Protein AF-B8ISB7-F1 (afdb_monomer)

Nearest PDB structures (foldseek):
  6h2d-assembly1_R  TM=4.673E-01  e=6.092E+00  Aeromonas hydrophila subsp. hydrophila AL09-71
  5y05-assembly1_A  TM=2.572E-01  e=3.740E+00  Mycolicibacterium smegmatis MC2 155

Secondary structure (DSSP, 8-state):
--HHHHHHHHHHHHHHHHHHHHHHHHHHHHH-TTT--HHHHHHHHHHHHHHHHHHHHHHHHHHHHHHHIIIIIHHHHHHHHHHHHHTT-HHHHHHHHHHHHHHHHHHHHHHHHHHHHHHHHHHHHHHHHHHHHHHTSPP-

Foldseek 3Di:
DDPVVVVLVVLVVVLVVLLVVLVVLLVVCVPCLPPDDPVNLVVVLVVLVVVLVVCVVVLVVLVVLLCCCVPPVVVVCVVCVVVCVVVVVVVSVVVNVVSVSSNVSSVSSNVSSVSSVSSNVSSVVSVVVVVVVVVPDDDD

Sequence (140 aa):
MTEHISRLCDQLRIKLHGMDRRLEALKANGSDLSDTSQHQIESHMDSVQQRIFDRRRVVEAANNRVTAWIEDKRPGFDAKLAEWREDRSFLKLNTRADDAEAYALAVFELAIAAADEAAQAALEALLARRDATAAALPPR

Radius of gyration: 21.78 Å; Cα contacts (8 Å, |Δi|>4): 73; chains: 1; bounding box: 44×24×70 Å

Mean predicted aligned error: 6.51 Å

pLDDT: mean 86.99, std 10.43, range [54.25, 97.75]

Structure (mmCIF, N/CA/C/O backbone):
data_AF-B8ISB7-F1
#
_entry.id   AF-B8ISB7-F1
#
loop_
_atom_site.group_PDB
_atom_site.id
_atom_site.type_symbol
_atom_site.label_atom_id
_atom_site.label_alt_id
_atom_site.label_comp_id
_atom_site.label_asym_id
_atom_site.label_entity_id
_atom_site.label_seq_id
_atom_site.pdbx_PDB_ins_code
_atom_site.Cartn_x
_atom_site.Cartn_y
_atom_site.Cartn_z
_atom_site.occupancy
_atom_site.B_iso_or_equiv
_atom_site.auth_seq_id
_atom_site.auth_comp_id
_atom_site.auth_asym_id
_atom_site.auth_atom_id
_atom_site.pdbx_PDB_model_num
ATOM 1 N N . MET A 1 1 ? 2.581 -8.496 27.214 1.00 54.25 1 MET A N 1
ATOM 2 C CA . MET A 1 1 ? 2.025 -8.080 25.908 1.00 54.25 1 MET A CA 1
ATOM 3 C C . MET A 1 1 ? 0.847 -8.994 25.625 1.00 54.25 1 MET A C 1
ATOM 5 O O . MET A 1 1 ? 1.016 -10.196 25.771 1.00 54.25 1 MET A O 1
ATOM 9 N N . THR A 1 2 ? -0.342 -8.454 25.359 1.00 72.94 2 THR A N 1
ATOM 10 C CA . THR A 1 2 ? -1.530 -9.244 24.987 1.00 72.94 2 THR A CA 1
ATOM 11 C C . THR A 1 2 ? -1.318 -9.912 23.625 1.00 72.94 2 THR A C 1
ATOM 13 O O . THR A 1 2 ? -0.656 -9.338 22.763 1.00 72.94 2 THR A O 1
ATOM 16 N N . GLU A 1 3 ? -1.873 -11.112 23.426 1.00 81.75 3 GLU A N 1
ATOM 17 C CA . GLU A 1 3 ? -1.681 -11.943 22.220 1.00 81.75 3 GLU A CA 1
ATOM 18 C C . GLU A 1 3 ? -1.967 -11.190 20.903 1.00 81.75 3 GLU A C 1
ATOM 20 O O . GLU A 1 3 ? -1.243 -11.350 19.920 1.00 81.75 3 GLU A O 1
ATOM 25 N N . HIS A 1 4 ? -2.971 -10.307 20.913 1.00 78.50 4 HIS A N 1
ATOM 26 C CA . HIS A 1 4 ? -3.349 -9.455 19.780 1.00 78.50 4 HIS A CA 1
ATOM 27 C C . HIS A 1 4 ? -2.206 -8.543 19.312 1.00 78.50 4 HIS A C 1
ATOM 29 O O . HIS A 1 4 ? -1.862 -8.533 18.132 1.00 78.50 4 HIS A O 1
ATOM 35 N N . ILE A 1 5 ? -1.538 -7.861 20.249 1.00 79.50 5 ILE A N 1
ATOM 36 C CA . ILE A 1 5 ? -0.433 -6.944 19.940 1.00 79.50 5 ILE A CA 1
ATOM 37 C C . ILE A 1 5 ? 0.744 -7.714 19.340 1.00 79.50 5 ILE A C 1
ATOM 39 O O . ILE A 1 5 ? 1.336 -7.271 18.360 1.00 79.50 5 ILE A O 1
ATOM 43 N N . SER A 1 6 ? 1.070 -8.887 19.891 1.00 84.38 6 SER A N 1
ATOM 44 C CA . SER A 1 6 ? 2.141 -9.730 19.350 1.00 84.38 6 SER A CA 1
ATOM 45 C C . SER A 1 6 ? 1.843 -10.166 17.913 1.00 84.38 6 SER A C 1
ATOM 47 O O . SER A 1 6 ? 2.698 -10.012 17.042 1.00 84.38 6 SER A O 1
ATOM 49 N N . ARG A 1 7 ? 0.611 -10.613 17.638 1.00 88.44 7 ARG A N 1
ATOM 50 C CA . ARG A 1 7 ? 0.181 -11.022 16.294 1.00 88.44 7 ARG A CA 1
ATOM 51 C C . ARG A 1 7 ? 0.239 -9.870 15.291 1.00 88.44 7 ARG A C 1
ATOM 53 O O . ARG A 1 7 ? 0.735 -10.056 14.180 1.00 88.44 7 ARG A O 1
ATOM 60 N N . LEU A 1 8 ? -0.228 -8.685 15.683 1.00 88.44 8 LEU A N 1
ATOM 61 C CA . LEU A 1 8 ? -0.129 -7.486 14.857 1.00 88.44 8 LEU A CA 1
ATOM 62 C C . LEU A 1 8 ? 1.336 -7.154 14.555 1.00 88.44 8 LEU A C 1
ATOM 64 O O . LEU A 1 8 ? 1.694 -6.969 13.395 1.00 88.44 8 LEU A O 1
ATOM 68 N N . CYS A 1 9 ? 2.200 -7.120 15.573 1.00 87.12 9 CYS A N 1
ATOM 69 C CA . CYS A 1 9 ? 3.624 -6.839 15.392 1.00 87.12 9 CYS A CA 1
ATOM 70 C C . CYS A 1 9 ? 4.294 -7.822 14.423 1.00 87.12 9 CYS A C 1
ATOM 72 O O . CYS A 1 9 ? 5.096 -7.399 13.589 1.00 87.12 9 CYS A O 1
ATOM 74 N N . ASP A 1 10 ? 3.952 -9.107 14.489 1.00 91.62 10 ASP A N 1
ATOM 75 C CA . ASP A 1 10 ? 4.483 -10.112 13.568 1.00 91.62 10 ASP A CA 1
ATOM 76 C C . ASP A 1 10 ? 4.012 -9.874 12.129 1.00 91.62 10 ASP A C 1
ATOM 78 O O . ASP A 1 10 ? 4.821 -9.902 11.198 1.00 91.62 10 ASP A O 1
ATOM 82 N N . GLN A 1 11 ? 2.732 -9.550 11.933 1.00 90.12 11 GLN A N 1
ATOM 83 C CA . GLN A 1 11 ? 2.205 -9.203 10.611 1.00 90.12 11 GLN A CA 1
ATOM 84 C C . GLN A 1 11 ? 2.854 -7.937 10.043 1.00 90.12 11 GLN A C 1
ATOM 86 O O . GLN A 1 11 ? 3.243 -7.917 8.873 1.00 90.12 11 GLN A O 1
ATOM 91 N N . LEU A 1 12 ? 3.018 -6.897 10.863 1.00 89.44 12 LEU A N 1
ATOM 92 C CA . LEU A 1 12 ? 3.693 -5.662 10.467 1.00 89.44 12 LEU A CA 1
ATOM 93 C C . LEU A 1 12 ? 5.155 -5.922 10.094 1.00 89.44 12 LEU A C 1
ATOM 95 O O . LEU A 1 12 ? 5.623 -5.418 9.075 1.00 89.44 12 LEU A O 1
ATOM 99 N N . ARG A 1 13 ? 5.860 -6.770 10.852 1.00 90.88 13 ARG A N 1
ATOM 100 C CA . ARG A 1 13 ? 7.240 -7.166 10.542 1.00 90.88 13 ARG A CA 1
ATOM 101 C C . ARG A 1 13 ? 7.335 -7.870 9.188 1.00 90.88 13 ARG A C 1
ATOM 103 O O . ARG A 1 13 ? 8.202 -7.535 8.385 1.00 90.88 13 ARG A O 1
ATOM 110 N N . ILE A 1 14 ? 6.425 -8.802 8.897 1.00 91.62 14 ILE A N 1
ATOM 111 C CA . ILE A 1 14 ? 6.373 -9.492 7.597 1.00 91.62 14 ILE A CA 1
ATOM 112 C C . ILE A 1 14 ? 6.160 -8.489 6.456 1.00 91.62 14 ILE A C 1
ATOM 114 O O . ILE A 1 14 ? 6.845 -8.564 5.433 1.00 91.62 14 ILE A O 1
ATOM 118 N N . LYS A 1 15 ? 5.239 -7.532 6.630 1.00 88.00 15 LYS A N 1
ATOM 119 C CA . LYS A 1 15 ? 4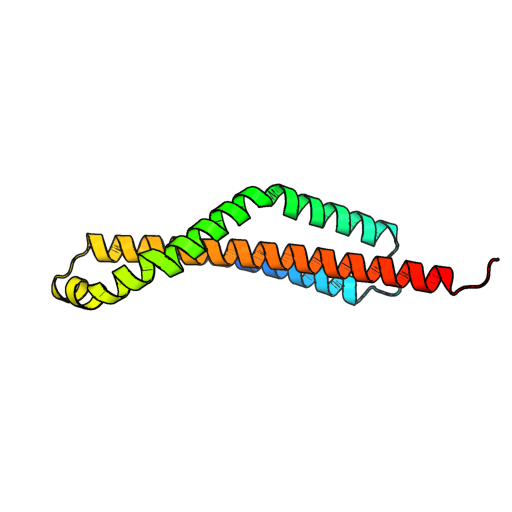.966 -6.489 5.630 1.00 88.00 15 LYS A CA 1
ATOM 120 C C . LYS A 1 15 ? 6.172 -5.573 5.417 1.00 88.00 15 LYS A C 1
ATOM 122 O O . LYS A 1 15 ? 6.545 -5.347 4.268 1.00 88.00 15 LYS A O 1
ATOM 127 N N . LEU A 1 16 ? 6.833 -5.143 6.492 1.00 87.38 16 LEU A N 1
ATOM 128 C CA . LEU A 1 16 ? 8.063 -4.346 6.440 1.00 87.38 16 LEU A CA 1
ATOM 129 C C . LEU A 1 16 ? 9.180 -5.063 5.677 1.00 87.38 16 LEU A C 1
ATOM 131 O O . LEU A 1 16 ? 9.736 -4.486 4.751 1.00 87.38 16 LEU A O 1
ATOM 135 N N . HIS A 1 17 ? 9.448 -6.339 5.966 1.00 88.19 17 HIS A N 1
ATOM 136 C CA . HIS A 1 17 ? 10.419 -7.124 5.189 1.00 88.19 17 HIS A CA 1
ATOM 137 C C . HIS A 1 17 ? 10.003 -7.314 3.724 1.00 88.19 17 HIS A C 1
ATOM 139 O O . HIS A 1 17 ? 10.836 -7.511 2.839 1.00 88.19 17 HIS A O 1
ATOM 145 N N . GLY A 1 18 ? 8.701 -7.305 3.441 1.00 83.75 18 GLY A N 1
ATOM 146 C CA . GLY A 1 18 ? 8.188 -7.258 2.079 1.00 83.75 18 GLY A CA 1
ATOM 147 C C . GLY A 1 18 ? 8.548 -5.950 1.372 1.00 83.75 18 GLY A C 1
ATOM 148 O O . GLY A 1 18 ? 8.984 -5.995 0.223 1.00 83.75 18 GLY A O 1
ATOM 149 N N . MET A 1 19 ? 8.365 -4.808 2.033 1.00 82.50 19 MET A N 1
ATOM 150 C CA . MET A 1 19 ? 8.709 -3.489 1.491 1.00 82.50 19 MET A CA 1
ATOM 151 C C . MET A 1 19 ? 10.217 -3.323 1.317 1.00 82.50 19 MET A C 1
ATOM 153 O O . MET A 1 19 ? 10.654 -2.915 0.250 1.00 82.50 19 MET A O 1
ATOM 157 N N . ASP A 1 20 ? 11.003 -3.707 2.319 1.00 82.81 20 ASP A N 1
ATOM 158 C CA . ASP A 1 20 ? 12.464 -3.608 2.309 1.00 82.81 20 ASP A CA 1
ATOM 159 C C . ASP A 1 20 ? 13.070 -4.331 1.098 1.00 82.81 20 ASP A C 1
ATOM 161 O O . ASP A 1 20 ? 13.797 -3.744 0.304 1.00 82.81 20 ASP A O 1
ATOM 165 N N . ARG A 1 21 ? 12.623 -5.567 0.833 1.00 84.12 21 ARG A N 1
ATOM 166 C CA . ARG A 1 21 ? 13.027 -6.316 -0.368 1.00 84.12 21 ARG A CA 1
ATOM 167 C C . ARG A 1 21 ? 12.672 -5.616 -1.684 1.00 84.12 21 ARG A C 1
ATOM 169 O O . ARG A 1 21 ? 13.396 -5.775 -2.661 1.00 84.12 21 ARG A O 1
ATOM 176 N N . ARG A 1 22 ? 11.562 -4.872 -1.738 1.00 81.56 22 ARG A N 1
ATOM 177 C CA . ARG A 1 22 ? 11.164 -4.104 -2.935 1.00 81.56 22 ARG A CA 1
ATOM 178 C C . ARG A 1 22 ? 12.033 -2.868 -3.114 1.00 81.56 22 ARG A C 1
ATOM 180 O O . ARG A 1 22 ? 12.438 -2.579 -4.234 1.00 81.56 22 ARG A O 1
ATOM 187 N N . LEU A 1 23 ? 12.329 -2.169 -2.022 1.00 79.94 23 LEU A N 1
ATOM 188 C CA . LEU A 1 23 ? 13.192 -0.991 -2.033 1.00 79.94 23 LEU A CA 1
ATOM 189 C C . LEU A 1 23 ? 14.636 -1.354 -2.391 1.00 79.94 23 LEU A C 1
ATOM 191 O O . LEU A 1 23 ? 15.250 -0.656 -3.191 1.00 79.94 23 LEU A O 1
ATOM 195 N N . GLU A 1 24 ? 15.155 -2.472 -1.886 1.00 81.88 24 GLU A N 1
ATOM 196 C CA . GLU A 1 24 ? 16.480 -2.964 -2.278 1.00 81.88 24 GLU A CA 1
ATOM 197 C C . GLU A 1 24 ? 16.518 -3.397 -3.750 1.00 81.88 24 GLU A C 1
ATOM 199 O O . GLU A 1 24 ? 17.473 -3.075 -4.453 1.00 81.88 24 GLU A O 1
ATOM 204 N N . ALA A 1 25 ? 15.458 -4.032 -4.267 1.00 74.94 25 ALA A N 1
ATOM 205 C CA . ALA A 1 25 ? 15.358 -4.321 -5.700 1.00 74.94 25 ALA A CA 1
ATOM 206 C C . ALA A 1 25 ? 15.349 -3.033 -6.547 1.00 74.94 25 ALA A C 1
ATOM 208 O O . ALA A 1 25 ? 16.045 -2.949 -7.556 1.00 74.94 25 ALA A O 1
ATOM 209 N N . LEU A 1 26 ? 14.612 -2.004 -6.113 1.00 71.94 26 LEU A N 1
ATOM 210 C CA . LEU A 1 26 ? 14.605 -0.689 -6.759 1.00 71.94 26 LEU A CA 1
ATOM 211 C C . LEU A 1 26 ? 15.999 -0.040 -6.748 1.00 71.94 26 LEU A C 1
ATOM 213 O O . LEU A 1 26 ? 16.420 0.538 -7.747 1.00 71.94 26 LEU A O 1
ATOM 217 N N . LYS A 1 27 ? 16.725 -0.145 -5.632 1.00 72.75 27 LYS A N 1
ATOM 218 C CA . LYS A 1 27 ? 18.081 0.392 -5.487 1.00 72.75 27 LYS A CA 1
ATOM 219 C C . LYS A 1 27 ? 19.083 -0.318 -6.397 1.00 72.75 27 LYS A C 1
ATOM 221 O O . LYS A 1 27 ? 19.874 0.367 -7.038 1.00 72.75 27 LYS A O 1
ATOM 226 N N . ALA A 1 28 ? 19.017 -1.648 -6.495 1.00 71.31 28 ALA A N 1
ATOM 227 C CA . ALA A 1 28 ? 19.871 -2.435 -7.386 1.00 71.31 28 ALA A CA 1
ATOM 228 C C . ALA A 1 28 ? 19.705 -2.012 -8.857 1.00 71.31 28 ALA A C 1
ATOM 230 O O . ALA A 1 28 ? 20.694 -1.790 -9.554 1.00 71.31 28 ALA A O 1
ATOM 231 N N . ASN A 1 29 ? 18.463 -1.764 -9.291 1.00 66.19 29 ASN A N 1
ATOM 232 C CA . ASN A 1 29 ? 18.176 -1.238 -10.633 1.00 66.19 29 ASN A CA 1
ATOM 233 C C . ASN A 1 29 ? 18.835 0.135 -10.888 1.00 66.19 29 ASN A C 1
ATOM 235 O O . ASN A 1 29 ? 19.134 0.479 -12.029 1.00 66.19 29 ASN A O 1
ATOM 239 N N . GLY A 1 30 ? 19.046 0.930 -9.833 1.00 60.56 30 GLY A N 1
ATOM 240 C CA . GLY A 1 30 ? 19.692 2.243 -9.883 1.00 60.56 30 GLY A CA 1
ATOM 241 C C . GLY A 1 30 ? 21.228 2.212 -9.832 1.00 60.56 30 GLY A C 1
ATOM 242 O O . GLY A 1 30 ? 21.865 3.166 -10.275 1.00 60.56 30 GLY A O 1
ATOM 243 N N . SER A 1 31 ? 21.842 1.157 -9.288 1.00 58.75 31 SER A N 1
ATOM 244 C CA . SER A 1 31 ? 23.303 1.053 -9.151 1.00 58.75 31 SER A CA 1
ATOM 245 C C . SER A 1 31 ? 23.977 0.293 -10.294 1.00 58.75 31 SER A C 1
ATOM 247 O O . SER A 1 31 ? 25.080 0.669 -10.681 1.00 58.75 31 SER A O 1
ATOM 249 N N . ASP A 1 32 ? 23.309 -0.697 -10.896 1.00 58.03 32 ASP A N 1
ATOM 250 C CA . ASP A 1 32 ? 23.889 -1.550 -11.954 1.00 58.03 32 ASP A CA 1
ATOM 251 C C . ASP A 1 32 ? 23.621 -1.022 -13.381 1.00 58.03 32 ASP A C 1
ATOM 253 O O . ASP A 1 32 ? 23.617 -1.762 -14.367 1.00 58.03 32 ASP A O 1
ATOM 257 N N . LEU A 1 33 ? 23.413 0.292 -13.502 1.00 54.75 33 LEU A N 1
ATOM 258 C CA . LEU A 1 33 ? 22.933 1.005 -14.698 1.00 54.75 33 LEU A CA 1
ATOM 259 C C . LEU A 1 33 ? 23.841 0.884 -15.937 1.00 54.75 33 LEU A C 1
ATOM 261 O O . LEU A 1 33 ? 23.375 1.076 -17.059 1.00 54.75 33 LEU A O 1
ATOM 265 N N . SER A 1 34 ? 25.127 0.589 -15.735 1.00 55.44 34 SER A N 1
ATOM 266 C CA . SER A 1 34 ? 26.113 0.360 -16.804 1.00 55.44 34 SER A CA 1
ATOM 267 C C . SER A 1 34 ? 26.061 -1.069 -17.351 1.00 55.44 34 SER A C 1
ATOM 269 O O . SER A 1 34 ? 26.249 -1.279 -18.549 1.00 55.44 34 SER A O 1
ATOM 271 N N . ASP A 1 35 ? 25.769 -2.042 -16.484 1.00 60.41 35 ASP A N 1
ATOM 272 C CA . ASP A 1 35 ? 26.073 -3.455 -16.740 1.00 60.41 35 ASP A CA 1
ATOM 273 C C . ASP A 1 35 ? 24.813 -4.329 -16.842 1.00 60.41 35 ASP A C 1
ATOM 275 O O . ASP A 1 35 ? 24.881 -5.477 -17.288 1.00 60.41 35 ASP A O 1
ATOM 279 N N . THR A 1 36 ? 23.642 -3.791 -16.484 1.00 68.62 36 THR A N 1
ATOM 280 C CA . THR A 1 36 ? 22.373 -4.518 -16.583 1.00 68.62 36 THR A CA 1
ATOM 281 C C . THR A 1 36 ? 21.914 -4.596 -18.037 1.00 68.62 36 THR A C 1
ATOM 283 O O . THR A 1 36 ? 21.696 -3.590 -18.720 1.00 68.62 36 THR A O 1
ATOM 286 N N . SER A 1 37 ? 21.743 -5.823 -18.526 1.00 73.81 37 SER A N 1
ATOM 287 C CA . SER A 1 37 ? 21.258 -6.071 -19.884 1.00 73.81 37 SER A CA 1
ATOM 288 C C . SER A 1 37 ? 19.791 -5.659 -20.039 1.00 73.81 37 SER A C 1
ATOM 290 O O . SER A 1 37 ? 19.008 -5.727 -19.093 1.00 73.81 37 SER A O 1
ATOM 292 N N . GLN A 1 38 ? 19.388 -5.292 -21.259 1.00 79.56 38 GLN A N 1
ATOM 293 C CA . GLN A 1 38 ? 17.992 -4.956 -21.566 1.00 79.56 38 GLN A CA 1
ATOM 294 C C . GLN A 1 38 ? 17.011 -6.037 -21.103 1.00 79.56 38 GLN A C 1
ATOM 296 O O . GLN A 1 38 ? 16.021 -5.737 -20.445 1.00 79.56 38 GLN A O 1
ATOM 301 N N . HIS A 1 39 ? 17.338 -7.297 -21.392 1.00 81.12 39 HIS A N 1
ATOM 302 C CA . HIS A 1 39 ? 16.504 -8.439 -21.040 1.00 81.12 39 HIS A CA 1
ATOM 303 C C . HIS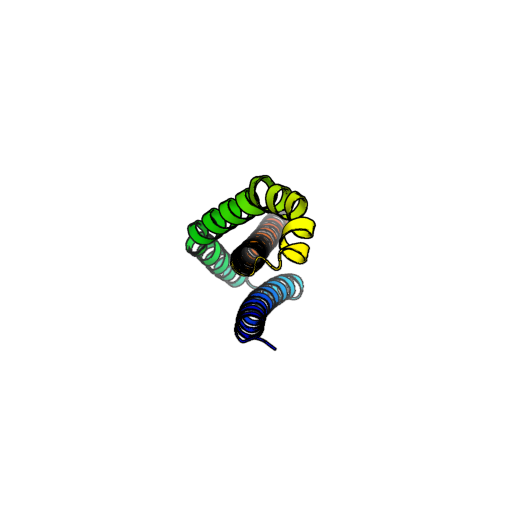 A 1 39 ? 16.334 -8.625 -19.534 1.00 81.12 39 HIS A C 1
ATOM 305 O O . HIS A 1 39 ? 15.290 -9.095 -19.096 1.00 81.12 39 HIS A O 1
ATOM 311 N N . GLN A 1 40 ? 17.325 -8.248 -18.723 1.00 82.06 40 GLN A N 1
ATOM 312 C CA . GLN A 1 40 ? 17.161 -8.267 -17.270 1.00 82.06 40 GLN A CA 1
ATOM 313 C C . GLN A 1 40 ? 16.167 -7.193 -16.823 1.00 82.06 40 GLN A C 1
ATOM 315 O O . GLN A 1 40 ? 15.282 -7.496 -16.028 1.00 82.06 40 GLN A O 1
ATOM 320 N N . ILE A 1 41 ? 16.260 -5.974 -17.365 1.00 82.12 41 ILE A N 1
ATOM 321 C CA . ILE A 1 41 ? 15.320 -4.882 -17.055 1.00 82.12 41 ILE A CA 1
ATOM 322 C C . ILE A 1 41 ? 13.889 -5.280 -17.449 1.00 82.12 41 ILE A C 1
ATOM 324 O O . ILE A 1 41 ? 12.971 -5.123 -16.648 1.00 82.12 41 ILE A O 1
ATOM 328 N N . GLU A 1 42 ? 13.710 -5.857 -18.640 1.00 85.94 42 GLU A N 1
ATOM 329 C CA . GLU A 1 42 ? 12.425 -6.383 -19.126 1.00 85.94 42 GLU A CA 1
ATOM 330 C C . GLU A 1 42 ? 11.898 -7.521 -18.233 1.00 85.94 42 GLU A C 1
ATOM 332 O O . GLU A 1 42 ? 10.757 -7.482 -17.787 1.00 85.94 42 GLU A O 1
ATOM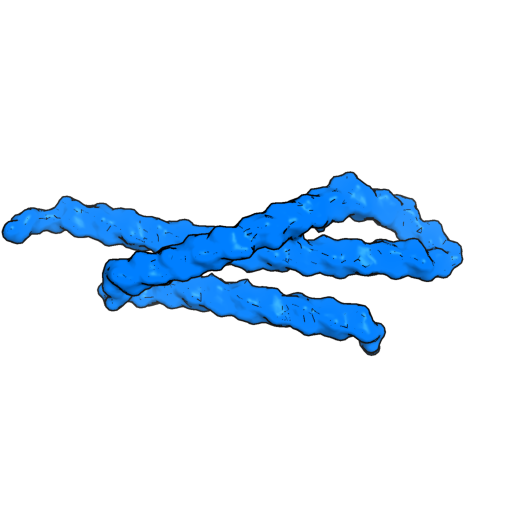 337 N N . SER A 1 43 ? 12.739 -8.489 -17.860 1.00 86.94 43 SER A N 1
ATOM 338 C CA . SER A 1 43 ? 12.331 -9.582 -16.967 1.00 86.94 43 SER A CA 1
ATOM 339 C C . SER A 1 43 ? 11.921 -9.086 -15.572 1.00 86.94 43 SER A C 1
ATOM 341 O O . SER A 1 43 ? 10.950 -9.573 -14.982 1.00 86.94 43 SER A O 1
ATOM 343 N N . HIS A 1 44 ? 12.633 -8.092 -15.034 1.00 85.06 44 HIS A N 1
ATOM 344 C CA . HIS A 1 44 ? 12.256 -7.450 -13.778 1.00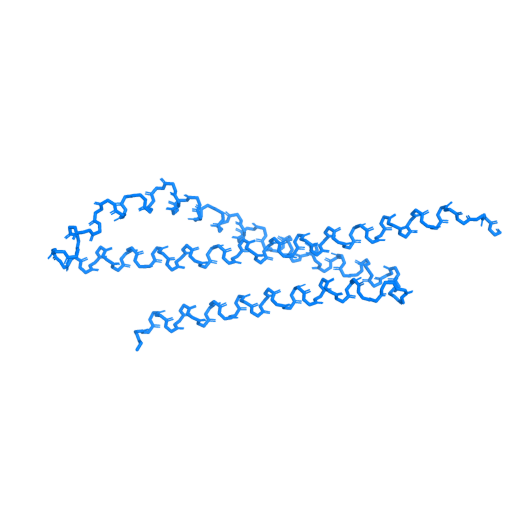 85.06 44 HIS A CA 1
ATOM 345 C C . HIS A 1 44 ? 10.942 -6.676 -13.905 1.00 85.06 44 HIS A C 1
ATOM 347 O O . HIS A 1 44 ? 10.130 -6.727 -12.976 1.00 85.06 44 HIS A O 1
ATOM 353 N N . MET A 1 45 ? 10.715 -6.013 -15.042 1.00 88.06 45 MET A N 1
ATOM 354 C CA . MET A 1 45 ? 9.456 -5.337 -15.350 1.00 88.06 45 MET A CA 1
ATOM 355 C C . MET A 1 45 ? 8.285 -6.315 -15.304 1.00 88.06 45 MET A C 1
ATOM 357 O O . MET A 1 45 ? 7.340 -6.088 -14.548 1.00 88.06 45 MET A O 1
ATOM 361 N N . ASP A 1 46 ? 8.389 -7.436 -16.018 1.00 91.00 46 ASP A N 1
ATOM 362 C CA . ASP A 1 46 ? 7.347 -8.466 -16.065 1.00 91.00 46 ASP A CA 1
ATOM 363 C C . ASP A 1 46 ? 7.026 -8.995 -14.661 1.00 91.00 46 ASP A C 1
ATOM 365 O O . ASP A 1 46 ? 5.865 -9.126 -14.266 1.00 91.00 46 ASP A O 1
ATOM 369 N N . SER A 1 47 ? 8.062 -9.238 -13.850 1.00 90.50 47 SER A N 1
ATOM 370 C CA . SER A 1 47 ? 7.889 -9.672 -12.463 1.00 90.50 47 SER A CA 1
ATOM 371 C C . SER A 1 47 ? 7.149 -8.635 -11.613 1.00 90.50 47 SER A C 1
ATOM 373 O O . SER A 1 47 ? 6.295 -8.996 -10.800 1.00 90.50 47 SER A O 1
ATOM 375 N N . VAL A 1 48 ? 7.474 -7.347 -11.756 1.00 90.88 48 VAL A N 1
ATOM 376 C CA . VAL A 1 48 ? 6.812 -6.262 -11.015 1.00 90.88 48 VAL A CA 1
ATOM 377 C C . VAL A 1 48 ? 5.356 -6.122 -11.454 1.00 90.88 48 VAL A C 1
ATOM 379 O O . VAL A 1 48 ? 4.469 -6.099 -10.598 1.00 90.88 48 VAL A O 1
ATOM 382 N N . GLN A 1 49 ? 5.103 -6.112 -12.761 1.00 93.62 49 GLN A N 1
ATOM 383 C CA . GLN A 1 49 ? 3.761 -6.020 -13.331 1.00 93.62 49 GLN A CA 1
ATOM 384 C C . GLN A 1 49 ? 2.876 -7.186 -12.883 1.00 93.62 49 GLN A C 1
ATOM 386 O O . GLN A 1 49 ? 1.734 -6.967 -12.473 1.00 93.62 49 GLN A O 1
ATOM 391 N N . GLN A 1 50 ? 3.416 -8.409 -12.853 1.00 94.25 50 GLN A N 1
ATOM 392 C CA . GLN A 1 50 ? 2.691 -9.570 -12.341 1.00 94.25 50 GLN A CA 1
ATOM 393 C C . GLN A 1 50 ? 2.312 -9.392 -10.864 1.00 94.25 50 GLN A C 1
ATOM 395 O O . GLN A 1 50 ? 1.164 -9.630 -10.493 1.00 94.25 50 GLN A O 1
ATOM 400 N N . ARG A 1 51 ? 3.229 -8.908 -10.012 1.00 91.69 51 ARG A N 1
ATOM 401 C CA . ARG A 1 51 ? 2.915 -8.656 -8.591 1.00 91.69 51 ARG A CA 1
ATOM 402 C C . ARG A 1 51 ? 1.821 -7.607 -8.416 1.00 91.69 51 ARG A C 1
ATOM 404 O O . ARG A 1 51 ? 0.965 -7.780 -7.549 1.00 91.69 51 ARG A O 1
ATOM 411 N N . ILE A 1 52 ? 1.858 -6.531 -9.200 1.00 93.81 52 ILE A N 1
ATOM 412 C CA . ILE A 1 52 ? 0.827 -5.483 -9.177 1.00 93.81 52 ILE A CA 1
ATOM 413 C C . ILE A 1 52 ? -0.521 -6.082 -9.581 1.00 93.81 52 ILE A C 1
ATOM 415 O O . ILE A 1 52 ? -1.520 -5.895 -8.881 1.00 93.81 52 ILE A O 1
ATOM 419 N N . PHE A 1 53 ? -0.539 -6.863 -10.661 1.00 95.38 53 PHE A N 1
ATOM 420 C CA . PHE A 1 53 ? -1.740 -7.536 -11.138 1.00 95.38 53 PHE A CA 1
ATOM 421 C C . PHE A 1 53 ? -2.333 -8.476 -10.079 1.00 95.38 53 PHE A C 1
ATOM 423 O O . PHE A 1 53 ? -3.510 -8.346 -9.730 1.00 95.38 53 PHE A O 1
ATOM 430 N N . ASP A 1 54 ? -1.511 -9.356 -9.504 1.00 93.94 54 ASP A N 1
ATOM 431 C CA . ASP A 1 54 ? -1.926 -10.339 -8.496 1.00 93.94 54 ASP A CA 1
ATOM 432 C C . ASP A 1 54 ? -2.505 -9.676 -7.240 1.00 93.94 54 ASP A C 1
ATOM 434 O O . ASP A 1 54 ? -3.391 -10.218 -6.572 1.00 93.94 54 ASP A O 1
ATOM 438 N N . ARG A 1 55 ? -2.022 -8.476 -6.910 1.00 92.94 55 ARG A N 1
ATOM 439 C CA . ARG A 1 55 ? -2.404 -7.752 -5.693 1.00 92.94 55 ARG A CA 1
ATOM 440 C C . ARG A 1 55 ? -3.534 -6.765 -5.883 1.00 92.94 55 ARG A C 1
ATOM 442 O O . ARG A 1 55 ? -4.053 -6.274 -4.884 1.00 92.94 55 ARG A O 1
ATOM 449 N N . ARG A 1 56 ? -3.982 -6.511 -7.113 1.00 94.75 56 ARG A N 1
ATOM 450 C CA . ARG A 1 56 ? -4.971 -5.465 -7.414 1.00 94.75 56 ARG A CA 1
ATOM 451 C C . ARG A 1 56 ? -6.217 -5.530 -6.526 1.00 94.75 56 ARG A C 1
ATOM 453 O O . ARG A 1 56 ? -6.630 -4.515 -5.977 1.00 94.75 56 ARG A O 1
ATOM 460 N N . ARG A 1 57 ? -6.781 -6.727 -6.315 1.00 96.06 57 ARG A N 1
ATOM 461 C CA . ARG A 1 57 ? -7.966 -6.905 -5.447 1.00 96.06 57 ARG A CA 1
ATOM 462 C C . ARG A 1 57 ? -7.665 -6.647 -3.968 1.00 96.06 57 ARG A C 1
ATOM 464 O O . ARG A 1 57 ? -8.526 -6.156 -3.245 1.00 96.06 57 ARG A O 1
ATOM 471 N N . VAL A 1 58 ? -6.460 -6.991 -3.512 1.00 95.19 58 VAL A N 1
ATOM 472 C CA . VAL A 1 58 ? -6.016 -6.733 -2.133 1.00 95.19 58 VAL A CA 1
ATOM 473 C C . VAL A 1 58 ? -5.857 -5.232 -1.912 1.00 95.19 58 VAL A C 1
ATOM 475 O O . VAL A 1 58 ? -6.343 -4.721 -0.907 1.00 95.19 58 VAL A O 1
ATOM 478 N N . VAL A 1 59 ? -5.255 -4.527 -2.873 1.00 96.44 59 VAL A N 1
ATOM 479 C CA . VAL A 1 59 ? -5.073 -3.068 -2.847 1.00 96.44 59 VAL A CA 1
ATOM 480 C C . VAL A 1 59 ? -6.415 -2.346 -2.853 1.00 96.44 59 VAL A C 1
ATOM 482 O O . VAL A 1 59 ? -6.639 -1.476 -2.019 1.00 96.44 59 VAL A O 1
ATOM 485 N N . GLU A 1 60 ? -7.347 -2.752 -3.715 1.00 97.56 60 GLU A N 1
ATOM 486 C CA . GLU A 1 60 ? -8.704 -2.196 -3.749 1.00 97.56 60 GLU A CA 1
ATOM 487 C C . GLU A 1 60 ? -9.419 -2.370 -2.398 1.00 97.56 60 GLU A C 1
ATOM 489 O O . GLU A 1 60 ? -9.956 -1.420 -1.825 1.00 97.56 60 GLU A O 1
ATOM 494 N N . ALA A 1 61 ? -9.363 -3.576 -1.829 1.00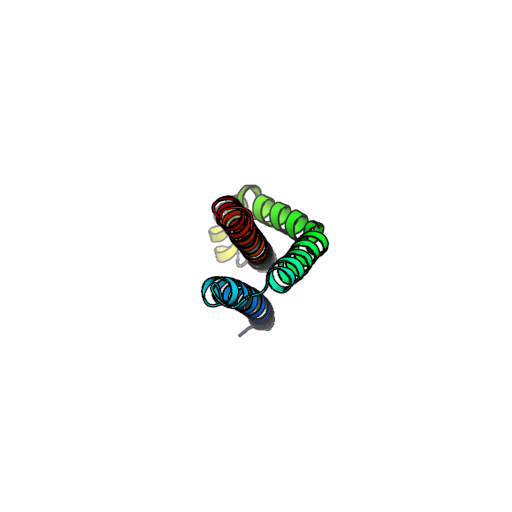 97.12 61 ALA A N 1
ATOM 495 C CA . ALA A 1 61 ? -9.966 -3.856 -0.533 1.00 97.12 61 ALA A CA 1
ATOM 496 C C . ALA A 1 61 ? -9.260 -3.128 0.626 1.00 97.12 61 ALA A C 1
ATOM 498 O O . ALA A 1 61 ? -9.896 -2.827 1.639 1.00 97.12 61 ALA A O 1
ATOM 499 N N . ALA A 1 62 ? -7.955 -2.877 0.520 1.00 97.19 62 ALA A N 1
ATOM 500 C CA . ALA A 1 62 ? -7.202 -2.082 1.483 1.00 97.19 62 ALA A CA 1
ATOM 501 C C . ALA A 1 62 ? -7.591 -0.602 1.392 1.00 97.19 62 ALA A C 1
ATOM 503 O O . ALA A 1 62 ? -7.846 0.013 2.425 1.00 97.19 62 ALA A O 1
ATOM 504 N N . ASN A 1 63 ? -7.739 -0.066 0.179 1.00 97.56 63 ASN A N 1
ATOM 505 C CA . ASN A 1 63 ? -8.160 1.312 -0.049 1.00 97.56 63 ASN A CA 1
ATOM 506 C C . ASN A 1 63 ? -9.542 1.570 0.563 1.00 97.56 63 ASN A C 1
ATOM 508 O O . ASN A 1 63 ? -9.695 2.464 1.387 1.00 97.56 63 ASN A O 1
ATOM 512 N N . ASN A 1 64 ? -10.511 0.689 0.296 1.00 97.44 64 ASN A N 1
ATOM 513 C CA . ASN A 1 64 ? -11.850 0.785 0.884 1.00 97.44 64 ASN A CA 1
ATOM 514 C C . ASN A 1 64 ? -11.829 0.760 2.423 1.00 97.44 64 ASN A C 1
ATOM 516 O O . ASN A 1 64 ? -12.575 1.496 3.066 1.00 97.44 64 ASN A O 1
ATOM 520 N N . ARG A 1 65 ? -10.967 -0.067 3.035 1.00 96.75 65 ARG A N 1
ATOM 521 C CA . ARG A 1 65 ? -10.807 -0.110 4.500 1.00 96.75 65 ARG A CA 1
ATOM 522 C C . ARG A 1 65 ? -10.182 1.167 5.052 1.00 96.75 65 ARG A C 1
ATOM 524 O O . ARG A 1 65 ? -10.615 1.640 6.099 1.00 96.75 65 ARG A O 1
ATOM 531 N N . VAL A 1 66 ? -9.181 1.712 4.364 1.00 97.75 66 VAL A N 1
ATOM 532 C CA . VAL A 1 66 ? -8.533 2.977 4.730 1.00 97.75 66 VAL A CA 1
ATOM 533 C C . VAL A 1 66 ? -9.534 4.127 4.667 1.00 97.75 66 VAL A C 1
ATOM 535 O O . VAL A 1 66 ? -9.660 4.857 5.649 1.00 97.75 66 VAL A O 1
ATOM 538 N N . THR A 1 67 ? -10.302 4.231 3.582 1.00 97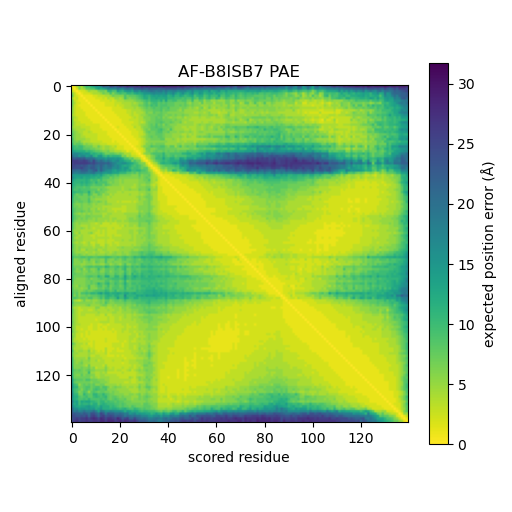.06 67 THR A N 1
ATOM 539 C CA . THR A 1 67 ? -11.370 5.226 3.426 1.00 97.06 67 THR A CA 1
ATOM 540 C C . THR A 1 67 ? -12.422 5.088 4.524 1.00 97.06 67 THR A C 1
ATOM 542 O O . THR A 1 67 ? -12.668 6.047 5.251 1.00 97.06 67 THR A O 1
ATOM 545 N N . ALA A 1 68 ? -12.968 3.884 4.739 1.00 95.69 68 ALA A N 1
ATOM 546 C CA . ALA A 1 68 ? -13.965 3.644 5.785 1.00 95.69 68 ALA A CA 1
ATOM 547 C C . ALA A 1 68 ? -13.446 3.996 7.191 1.00 95.69 68 ALA A C 1
ATOM 549 O O . ALA A 1 68 ? -14.177 4.537 8.019 1.00 95.69 68 ALA A O 1
ATOM 550 N N . TRP A 1 69 ? -12.173 3.720 7.482 1.00 96.50 69 TRP A N 1
ATOM 551 C CA . TRP A 1 69 ? -11.579 4.122 8.753 1.00 96.50 69 TRP A CA 1
ATOM 552 C C . TRP A 1 69 ? -11.469 5.644 8.890 1.00 96.50 69 TRP A C 1
ATOM 554 O O . TRP A 1 69 ? -11.850 6.192 9.924 1.00 96.50 69 TRP A O 1
ATOM 564 N N . ILE A 1 70 ? -10.929 6.320 7.873 1.00 95.69 70 ILE A N 1
ATOM 565 C CA . ILE A 1 70 ? -10.634 7.757 7.909 1.00 95.69 70 ILE A CA 1
ATOM 566 C C . ILE A 1 70 ? -11.911 8.596 7.939 1.00 95.69 70 ILE A C 1
ATOM 568 O O . ILE A 1 70 ? -11.962 9.563 8.703 1.00 95.69 70 ILE A O 1
ATOM 572 N N . GLU A 1 71 ? -12.895 8.240 7.114 1.00 94.62 71 GLU A N 1
ATOM 573 C CA . GLU A 1 71 ? -14.088 9.052 6.864 1.00 94.62 71 GLU A CA 1
ATOM 574 C C . GLU A 1 71 ? -15.237 8.744 7.828 1.00 94.62 71 GLU A C 1
ATOM 576 O O . GLU A 1 71 ? -15.965 9.657 8.205 1.00 94.62 71 GLU A O 1
ATOM 581 N N . ASP A 1 72 ? -15.383 7.489 8.264 1.00 92.00 72 ASP A N 1
ATOM 582 C CA . ASP A 1 72 ? -16.543 7.048 9.050 1.00 92.00 72 ASP A CA 1
ATOM 583 C C . ASP A 1 72 ? -16.155 6.653 10.483 1.00 92.00 72 ASP A C 1
ATOM 585 O O . ASP A 1 72 ? -16.555 7.288 11.465 1.00 92.00 72 ASP A O 1
ATOM 589 N N . LYS A 1 73 ? -15.299 5.636 10.630 1.00 92.94 73 LYS A N 1
ATOM 590 C CA . LYS A 1 73 ? -15.063 5.020 11.945 1.00 92.94 73 LYS A CA 1
ATOM 591 C C . LYS A 1 73 ? -14.288 5.914 12.907 1.00 92.94 73 LYS A C 1
ATOM 593 O O . LYS A 1 73 ? -14.704 6.091 14.054 1.00 92.94 73 LYS A O 1
ATOM 598 N N . ARG A 1 74 ? -13.151 6.470 12.473 1.00 93.31 74 ARG A N 1
ATOM 599 C CA . ARG A 1 74 ? -12.242 7.226 13.349 1.00 93.31 74 ARG A CA 1
ATOM 600 C C . ARG A 1 74 ? -12.921 8.449 13.981 1.00 93.31 74 ARG A C 1
ATOM 602 O O . ARG A 1 74 ? -12.849 8.547 15.205 1.00 93.31 74 ARG A O 1
ATOM 609 N N . PRO A 1 75 ? -13.635 9.321 13.239 1.00 93.81 75 PRO A N 1
ATOM 610 C CA . PRO A 1 75 ? -14.346 10.448 13.848 1.00 93.81 75 PRO A CA 1
ATOM 611 C C . PRO A 1 75 ? -15.374 10.008 14.900 1.00 93.81 75 PRO A C 1
ATOM 613 O O . PRO A 1 75 ? -15.423 10.570 15.996 1.00 93.81 75 PRO A O 1
ATOM 616 N N . GLY A 1 76 ? -16.161 8.967 14.600 1.00 91.69 76 GLY A N 1
ATOM 617 C CA . GLY A 1 76 ? -17.172 8.441 15.520 1.00 91.69 76 GLY A CA 1
ATOM 618 C C . GLY A 1 76 ? -16.574 7.817 16.783 1.00 91.69 76 GLY A C 1
ATOM 619 O O . GLY A 1 76 ? -17.123 7.969 17.876 1.00 91.69 76 GLY A O 1
ATOM 620 N N . PHE A 1 77 ? -15.435 7.139 16.648 1.00 92.50 77 PHE A N 1
ATOM 621 C CA . PHE A 1 77 ? -14.697 6.575 17.773 1.00 92.50 77 PHE A CA 1
ATOM 622 C C . PHE A 1 77 ? -14.041 7.644 18.637 1.00 92.50 77 PHE A C 1
ATOM 624 O O . PHE A 1 77 ? -14.127 7.560 19.861 1.00 92.50 77 PHE A O 1
ATOM 631 N N . ASP A 1 78 ? -13.414 8.650 18.034 1.00 91.94 78 ASP A N 1
ATOM 632 C CA . ASP A 1 78 ? -12.712 9.695 18.779 1.00 91.94 78 ASP A CA 1
ATOM 633 C C . ASP A 1 78 ? -13.687 10.567 19.582 1.00 91.94 78 ASP A C 1
ATOM 635 O O . ASP A 1 78 ? -13.397 10.898 20.732 1.00 91.94 78 ASP A O 1
ATOM 639 N N . ALA A 1 79 ? -14.886 10.828 19.050 1.00 92.81 79 ALA A N 1
ATOM 640 C CA . ALA A 1 79 ? -15.942 11.545 19.767 1.00 92.81 79 ALA A CA 1
ATOM 641 C C . ALA A 1 79 ? -16.448 10.812 21.027 1.00 92.81 79 ALA A C 1
ATOM 643 O O . ALA A 1 79 ? -16.876 11.457 21.980 1.00 92.81 79 ALA A O 1
ATOM 644 N N . LYS A 1 80 ? -16.404 9.472 21.046 1.00 92.88 80 LYS A N 1
ATOM 645 C CA . LYS A 1 80 ? -16.972 8.640 22.126 1.00 92.88 80 LYS A CA 1
ATOM 646 C C . LYS A 1 80 ? -15.923 8.007 23.043 1.00 92.88 80 LYS A C 1
ATOM 648 O O . LYS A 1 80 ? -16.263 7.335 24.014 1.00 92.88 80 LYS A O 1
ATOM 653 N N . LEU A 1 81 ? -14.638 8.202 22.749 1.00 92.25 81 LEU A N 1
ATOM 654 C CA . LEU A 1 81 ? -13.552 7.503 23.434 1.00 92.25 81 LEU A CA 1
ATOM 655 C C . LEU A 1 81 ? -13.479 7.823 24.933 1.00 92.25 81 LEU A C 1
ATOM 657 O O . LEU A 1 81 ? -13.158 6.935 25.721 1.00 92.25 81 LEU A O 1
ATOM 661 N N . ALA A 1 82 ? -13.740 9.076 25.316 1.00 93.19 82 ALA A N 1
ATOM 662 C CA . ALA A 1 82 ? -13.722 9.503 26.714 1.00 93.19 82 ALA A CA 1
ATOM 663 C C . ALA A 1 82 ? -14.820 8.792 27.521 1.00 93.19 82 ALA A C 1
ATOM 665 O O . ALA A 1 82 ? -14.503 8.095 28.483 1.00 93.19 82 ALA A O 1
ATOM 666 N N . GLU A 1 83 ? -16.064 8.852 27.037 1.00 94.00 83 GLU A N 1
ATOM 667 C CA . GLU A 1 83 ? -17.223 8.148 27.605 1.00 94.00 83 GLU A CA 1
ATOM 668 C C . GLU A 1 83 ? -16.934 6.649 27.762 1.00 94.00 83 GLU A C 1
ATOM 670 O O . GLU A 1 83 ? -17.078 6.081 28.838 1.00 94.00 83 GLU A O 1
ATOM 675 N N . TRP A 1 84 ? -16.423 5.988 26.718 1.00 95.06 84 TRP A N 1
ATOM 676 C CA . TRP A 1 84 ? -16.168 4.545 26.778 1.00 95.06 84 TRP A CA 1
ATOM 677 C C . TRP A 1 84 ? -15.091 4.153 27.787 1.00 95.06 84 TRP A C 1
ATOM 679 O O . TRP A 1 84 ? -15.110 3.027 28.287 1.00 95.06 84 TRP A O 1
ATOM 689 N N . ARG A 1 85 ? -14.138 5.046 28.070 1.00 92.06 85 ARG A N 1
ATOM 690 C CA . ARG A 1 85 ? -13.110 4.825 29.093 1.00 92.06 85 ARG A CA 1
ATOM 691 C C . ARG A 1 85 ? -13.673 5.010 30.495 1.00 92.06 85 ARG A C 1
ATOM 693 O O . ARG A 1 85 ? -13.363 4.191 31.358 1.00 92.06 85 ARG A O 1
ATOM 700 N N . GLU A 1 86 ? -14.493 6.036 30.698 1.00 94.50 86 GLU A N 1
ATOM 701 C CA . GLU A 1 86 ? -15.190 6.284 31.964 1.00 94.50 86 GLU A CA 1
ATOM 702 C C . GLU A 1 86 ? -16.127 5.120 32.304 1.00 94.50 86 GLU A C 1
ATOM 704 O O . GLU A 1 86 ? -16.012 4.526 33.378 1.00 94.50 86 GLU A O 1
ATOM 709 N N . ASP A 1 87 ? -16.927 4.687 31.330 1.00 93.75 87 ASP A N 1
ATOM 710 C CA . ASP A 1 87 ? -17.868 3.570 31.459 1.00 93.75 87 ASP A CA 1
ATOM 711 C C . ASP A 1 87 ? -17.195 2.192 31.446 1.00 93.75 87 ASP A C 1
ATOM 713 O O . ASP A 1 87 ? -17.863 1.164 31.574 1.00 93.75 87 ASP A O 1
ATOM 717 N N . ARG A 1 88 ? -15.874 2.133 31.225 1.00 92.06 88 ARG A N 1
ATOM 718 C CA . ARG A 1 88 ? -15.112 0.886 31.026 1.00 92.06 88 ARG A CA 1
ATOM 719 C C . ARG A 1 88 ? -15.786 -0.049 30.016 1.00 92.06 88 ARG A C 1
ATOM 721 O O . ARG A 1 88 ? -15.845 -1.265 30.208 1.00 92.06 88 ARG A O 1
ATOM 728 N N . SER A 1 89 ? -16.279 0.523 28.918 1.00 93.69 89 SER A N 1
ATOM 729 C CA . SER A 1 89 ? -16.998 -0.166 27.843 1.00 93.69 89 SER A CA 1
ATOM 730 C C . SER A 1 89 ? -16.066 -1.086 27.040 1.00 93.69 89 SER A C 1
ATOM 732 O O . SER A 1 89 ? -15.701 -0.791 25.901 1.00 93.69 89 SER A O 1
ATOM 734 N N . PHE A 1 90 ? -15.686 -2.222 27.631 1.00 92.19 90 PHE A N 1
ATOM 735 C CA . PHE A 1 90 ? -14.692 -3.165 27.105 1.00 92.19 90 PHE A CA 1
ATOM 736 C C . PHE A 1 90 ? -14.957 -3.576 25.652 1.00 92.19 90 PHE A C 1
ATOM 738 O O . PHE A 1 90 ? -14.066 -3.485 24.813 1.00 92.19 90 PHE A O 1
ATOM 745 N N . LEU A 1 91 ? -16.198 -3.952 25.329 1.00 92.62 91 LEU A N 1
ATOM 746 C CA . LEU A 1 91 ? -16.568 -4.385 23.979 1.00 92.62 91 LEU A CA 1
ATOM 747 C C . LEU A 1 91 ? -16.352 -3.280 22.930 1.00 92.62 91 LEU A C 1
ATOM 749 O O . LEU A 1 91 ? -15.829 -3.546 21.847 1.00 92.62 91 LEU A O 1
ATOM 753 N N . LYS A 1 92 ? -16.714 -2.032 23.258 1.00 93.62 92 LYS A N 1
ATOM 754 C CA . LYS A 1 92 ? -16.557 -0.884 22.350 1.00 93.62 92 LYS A CA 1
ATOM 755 C C . LYS A 1 92 ? -15.080 -0.530 22.158 1.00 93.62 92 LYS A C 1
ATOM 757 O O . LYS A 1 92 ? -14.646 -0.269 21.039 1.00 93.62 92 LYS A O 1
ATOM 762 N N . LEU A 1 93 ? -14.298 -0.575 23.240 1.00 93.44 93 LEU A N 1
ATOM 763 C CA . LEU A 1 93 ? -12.856 -0.324 23.202 1.00 93.44 93 LEU A CA 1
ATOM 764 C C . LEU A 1 93 ? -12.104 -1.394 22.396 1.00 93.44 93 LEU A C 1
ATOM 766 O O . LEU A 1 93 ? -11.226 -1.031 21.617 1.00 93.44 93 LEU A O 1
ATOM 770 N N . ASN A 1 94 ? -12.482 -2.670 22.517 1.00 93.19 94 ASN A N 1
ATOM 771 C CA . ASN A 1 94 ? -11.910 -3.740 21.696 1.00 93.19 94 ASN A CA 1
ATOM 772 C C . ASN A 1 94 ? -12.304 -3.614 20.227 1.00 93.19 94 ASN A C 1
ATOM 774 O O . ASN A 1 94 ? -11.436 -3.710 19.375 1.00 93.19 94 ASN A O 1
ATOM 778 N N . THR A 1 95 ? -13.567 -3.301 19.925 1.00 93.50 95 THR A N 1
ATOM 779 C CA . THR A 1 95 ? -14.000 -3.083 18.531 1.00 93.50 95 THR A CA 1
ATOM 780 C C . THR A 1 95 ? -13.185 -1.967 17.871 1.00 93.50 95 THR A C 1
ATOM 782 O O . THR A 1 95 ? -12.710 -2.115 16.749 1.00 93.50 95 THR A O 1
ATOM 785 N N . ARG A 1 96 ? -12.956 -0.858 18.592 1.00 94.69 96 ARG A N 1
ATOM 786 C CA . ARG A 1 96 ? -12.084 0.227 18.121 1.00 94.69 96 ARG A CA 1
ATOM 787 C C . ARG A 1 96 ? -10.644 -0.243 17.913 1.00 94.69 96 ARG A C 1
ATOM 789 O O . ARG A 1 96 ? -10.010 0.210 16.964 1.00 94.69 96 ARG A O 1
ATOM 796 N N . ALA A 1 97 ? -10.120 -1.078 18.809 1.00 93.56 97 ALA A N 1
ATOM 797 C CA . ALA A 1 97 ? -8.777 -1.629 18.678 1.00 93.56 97 ALA A CA 1
ATOM 798 C C . ALA A 1 97 ? -8.671 -2.509 17.427 1.00 93.56 97 ALA A C 1
ATOM 800 O O . ALA A 1 97 ? -7.848 -2.209 16.571 1.00 93.56 97 ALA A O 1
ATOM 801 N N . ASP A 1 98 ? -9.559 -3.491 17.261 1.00 93.81 98 ASP A N 1
ATOM 802 C CA . ASP A 1 98 ? -9.587 -4.391 16.101 1.00 93.81 98 ASP A CA 1
ATOM 803 C C . ASP A 1 98 ? -9.685 -3.614 14.776 1.00 93.81 98 ASP A C 1
ATOM 805 O O . ASP A 1 98 ? -8.960 -3.894 13.818 1.00 93.81 98 ASP A O 1
ATOM 809 N N . ASP A 1 99 ? -10.533 -2.583 14.723 1.00 94.81 99 ASP A N 1
ATOM 810 C CA . ASP A 1 99 ? -10.662 -1.729 13.541 1.00 94.81 99 ASP A CA 1
ATOM 811 C C . ASP A 1 99 ? -9.402 -0.887 13.274 1.00 94.81 99 ASP A C 1
ATOM 813 O O . ASP A 1 99 ? -9.014 -0.709 12.116 1.00 94.81 99 ASP A O 1
ATOM 817 N N . ALA A 1 100 ? -8.731 -0.399 14.322 1.00 95.12 100 ALA A N 1
ATOM 818 C CA . ALA A 1 100 ? -7.465 0.319 14.189 1.00 95.12 100 ALA A CA 1
ATOM 819 C C . ALA A 1 100 ? -6.330 -0.605 13.711 1.00 95.12 100 ALA A C 1
ATOM 821 O O . ALA A 1 100 ? -5.504 -0.197 12.891 1.00 95.12 100 ALA A O 1
ATOM 822 N N . GLU A 1 101 ? -6.296 -1.852 14.189 1.00 94.50 101 GLU A N 1
ATOM 823 C CA . GLU A 1 101 ? -5.353 -2.878 13.734 1.00 94.50 101 GLU A CA 1
ATOM 824 C C . GLU A 1 101 ? -5.587 -3.216 12.255 1.00 94.50 101 GLU A C 1
ATOM 826 O O . GLU A 1 101 ? -4.646 -3.216 11.455 1.00 94.50 101 GLU A O 1
ATOM 831 N N . ALA A 1 102 ? -6.847 -3.419 11.857 1.00 95.00 102 ALA A N 1
ATOM 832 C CA . ALA A 1 102 ? -7.220 -3.657 10.465 1.00 95.00 102 ALA A CA 1
ATOM 833 C C . ALA A 1 102 ? -6.860 -2.472 9.554 1.00 95.00 102 ALA A C 1
ATOM 835 O O . ALA A 1 102 ? -6.366 -2.677 8.441 1.00 95.00 102 ALA A O 1
ATOM 836 N N . TYR A 1 103 ? -7.061 -1.240 10.030 1.00 96.44 103 TYR A N 1
ATOM 837 C CA . TYR A 1 103 ? -6.623 -0.031 9.338 1.00 96.44 103 TYR A CA 1
ATOM 838 C C . TYR A 1 103 ? -5.105 -0.014 9.134 1.00 96.44 103 TYR A C 1
ATOM 840 O O . TYR A 1 103 ? -4.646 0.195 8.011 1.00 96.44 103 TYR A O 1
ATOM 848 N N . ALA A 1 104 ? -4.321 -0.287 10.181 1.00 95.56 104 ALA A N 1
ATOM 849 C CA . ALA A 1 104 ? -2.865 -0.317 10.077 1.00 95.56 104 ALA A CA 1
ATOM 850 C C . ALA A 1 104 ? -2.405 -1.326 9.014 1.00 95.56 104 ALA A C 1
ATOM 852 O O . ALA A 1 104 ? -1.623 -0.984 8.127 1.00 95.56 104 ALA A O 1
ATOM 853 N N . LEU A 1 105 ? -2.943 -2.547 9.039 1.00 95.75 105 LEU A N 1
ATOM 854 C CA . LEU A 1 105 ? -2.619 -3.572 8.046 1.00 95.75 105 LEU A CA 1
ATOM 855 C C . LEU A 1 105 ? -2.992 -3.147 6.620 1.00 95.75 105 LEU A C 1
ATOM 857 O O . LEU A 1 105 ? -2.220 -3.416 5.699 1.00 95.75 105 LEU A O 1
ATOM 861 N N . ALA A 1 106 ? -4.133 -2.476 6.440 1.00 96.88 106 ALA A N 1
ATOM 862 C CA . ALA A 1 106 ? -4.570 -1.971 5.142 1.00 96.88 106 ALA A CA 1
ATOM 863 C C . ALA A 1 106 ? -3.630 -0.882 4.599 1.00 96.88 106 ALA A C 1
ATOM 865 O O . ALA A 1 106 ? -3.232 -0.950 3.440 1.00 96.88 106 ALA A O 1
ATOM 866 N N . VAL A 1 107 ? -3.194 0.069 5.433 1.00 96.81 107 VAL A N 1
ATOM 867 C CA . VAL A 1 107 ? -2.218 1.095 5.020 1.00 96.81 107 VAL A CA 1
ATOM 868 C C . VAL A 1 107 ? -0.900 0.459 4.573 1.00 96.81 107 VAL A C 1
ATOM 870 O O . VAL A 1 107 ? -0.321 0.885 3.576 1.00 96.81 107 VAL A O 1
ATOM 873 N N . PHE A 1 108 ? -0.440 -0.594 5.252 1.00 94.25 108 PHE A N 1
ATOM 874 C CA . PHE A 1 108 ? 0.759 -1.311 4.818 1.00 94.25 108 PHE A CA 1
ATOM 875 C C . PHE A 1 108 ? 0.583 -2.028 3.472 1.00 94.25 108 PHE A C 1
ATOM 877 O O . PHE A 1 108 ? 1.534 -2.068 2.697 1.00 94.25 108 PHE A O 1
ATOM 884 N N . GLU A 1 109 ? -0.597 -2.578 3.166 1.00 94.69 109 GLU A N 1
ATOM 885 C CA . GLU A 1 109 ? -0.862 -3.136 1.828 1.00 94.69 109 GLU A CA 1
ATOM 886 C C . GLU A 1 109 ? -0.770 -2.060 0.741 1.00 94.69 109 GLU A C 1
ATOM 888 O O . GLU A 1 109 ? -0.155 -2.290 -0.300 1.00 94.69 109 GLU A O 1
ATOM 893 N N . LEU A 1 110 ? -1.307 -0.862 1.005 1.00 95.31 110 LEU A N 1
ATOM 894 C CA . LEU A 1 110 ? -1.186 0.270 0.083 1.00 95.31 110 LEU A CA 1
ATOM 895 C C . LEU A 1 110 ? 0.271 0.720 -0.078 1.00 95.31 110 LEU A C 1
ATOM 897 O O . LEU A 1 110 ? 0.719 0.956 -1.196 1.00 95.31 110 LEU A O 1
ATOM 901 N N . ALA A 1 111 ? 1.039 0.789 1.012 1.00 93.88 111 ALA A N 1
ATOM 902 C CA . ALA A 1 111 ? 2.453 1.163 0.961 1.00 93.88 111 ALA A CA 1
ATOM 903 C C . ALA A 1 111 ? 3.297 0.148 0.173 1.00 93.88 111 ALA A C 1
ATOM 905 O O . ALA A 1 111 ? 4.181 0.520 -0.597 1.00 93.88 111 ALA A O 1
ATOM 906 N N . ILE A 1 112 ? 3.008 -1.144 0.336 1.00 90.62 112 ILE A N 1
ATOM 907 C CA . ILE A 1 112 ? 3.632 -2.212 -0.443 1.00 90.62 112 ILE A CA 1
ATOM 908 C C . ILE A 1 112 ? 3.310 -2.062 -1.937 1.00 90.62 112 ILE A C 1
ATOM 910 O O . ILE A 1 112 ? 4.208 -2.229 -2.762 1.00 90.62 112 ILE A O 1
ATOM 914 N N . ALA A 1 113 ? 2.055 -1.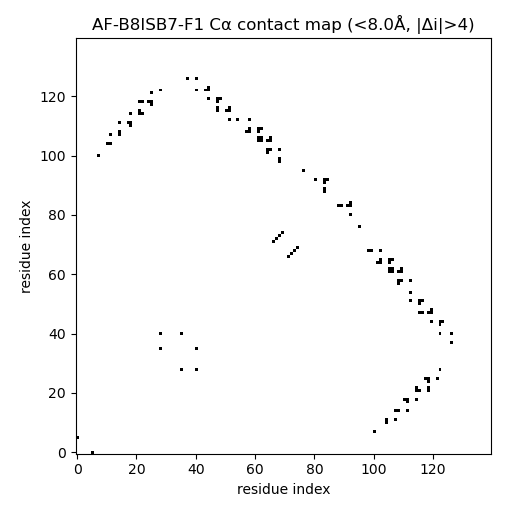761 -2.283 1.00 91.94 113 ALA A N 1
ATOM 915 C CA . ALA A 1 113 ? 1.641 -1.548 -3.666 1.00 91.94 113 ALA A CA 1
ATOM 916 C C . ALA A 1 113 ? 2.321 -0.321 -4.283 1.00 91.94 113 ALA A C 1
ATOM 918 O O . ALA A 1 113 ? 2.874 -0.424 -5.371 1.00 91.94 113 ALA A O 1
ATOM 919 N N . ALA A 1 114 ? 2.395 0.787 -3.544 1.00 92.19 114 ALA A N 1
ATOM 920 C CA . ALA A 1 114 ? 3.115 1.984 -3.972 1.00 92.19 114 ALA A CA 1
ATOM 921 C C . ALA A 1 114 ? 4.612 1.712 -4.210 1.00 92.19 114 ALA A C 1
ATOM 923 O O . ALA A 1 114 ? 5.202 2.263 -5.135 1.00 92.19 114 ALA A O 1
ATOM 924 N N . ALA A 1 115 ? 5.239 0.836 -3.415 1.00 88.88 115 ALA A N 1
ATOM 925 C CA . ALA A 1 115 ? 6.621 0.417 -3.651 1.00 88.88 115 ALA A CA 1
ATOM 926 C C . ALA A 1 115 ? 6.771 -0.435 -4.926 1.00 88.88 115 ALA A C 1
ATOM 928 O O . ALA A 1 115 ? 7.762 -0.290 -5.640 1.00 88.88 115 ALA A O 1
ATOM 929 N N . ASP A 1 116 ? 5.805 -1.314 -5.221 1.00 89.25 116 ASP A N 1
ATOM 930 C CA . ASP A 1 116 ? 5.777 -2.068 -6.480 1.00 89.25 116 ASP A CA 1
ATOM 931 C C . ASP A 1 116 ? 5.580 -1.121 -7.687 1.00 89.25 116 ASP A C 1
ATOM 933 O O . ASP A 1 116 ? 6.324 -1.221 -8.661 1.00 89.25 116 ASP A O 1
ATOM 937 N N . GLU A 1 117 ? 4.664 -0.152 -7.603 1.00 91.56 117 GLU A N 1
ATOM 938 C CA . GLU A 1 117 ? 4.445 0.870 -8.643 1.00 91.56 117 GLU A CA 1
ATOM 939 C C . GLU A 1 117 ? 5.681 1.752 -8.865 1.00 91.56 117 GLU A C 1
ATOM 941 O O . GLU A 1 117 ? 6.078 1.994 -10.005 1.00 91.56 117 GLU A O 1
ATOM 946 N N . ALA A 1 118 ? 6.348 2.184 -7.790 1.00 89.69 118 ALA A N 1
ATOM 947 C CA . ALA A 1 118 ? 7.590 2.948 -7.884 1.00 89.69 118 ALA A CA 1
ATOM 948 C C . ALA A 1 118 ? 8.707 2.151 -8.581 1.00 89.69 118 ALA A C 1
ATOM 950 O O . ALA A 1 118 ? 9.461 2.712 -9.378 1.00 89.69 118 ALA A O 1
ATOM 951 N N . ALA A 1 119 ? 8.798 0.842 -8.319 1.00 86.88 119 ALA A N 1
ATOM 952 C CA . ALA A 1 119 ? 9.732 -0.041 -9.013 1.00 86.88 119 ALA A CA 1
ATOM 953 C C . ALA A 1 119 ? 9.428 -0.140 -10.513 1.00 86.88 119 ALA A C 1
ATOM 955 O O . ALA A 1 119 ? 10.356 -0.058 -11.319 1.00 86.88 119 ALA A O 1
ATOM 956 N N . GLN A 1 120 ? 8.151 -0.260 -10.886 1.00 89.88 120 GLN A N 1
ATOM 957 C CA . GLN A 1 120 ? 7.735 -0.269 -12.288 1.00 89.88 120 GLN A CA 1
ATOM 958 C C . GLN A 1 120 ? 8.130 1.041 -12.983 1.00 89.88 120 GLN A C 1
ATOM 960 O O . GLN A 1 120 ? 8.830 1.015 -13.992 1.00 89.88 120 GLN A O 1
ATOM 965 N N . ALA A 1 121 ? 7.766 2.186 -12.400 1.00 89.94 121 ALA A N 1
ATOM 966 C CA . ALA A 1 121 ? 8.053 3.502 -12.970 1.00 89.94 121 ALA A CA 1
ATOM 967 C C . ALA A 1 121 ? 9.561 3.753 -13.153 1.00 89.94 121 ALA A C 1
ATOM 969 O O . ALA A 1 121 ? 9.987 4.330 -14.154 1.00 89.94 121 ALA A O 1
ATOM 970 N N . ALA A 1 122 ? 10.387 3.295 -12.208 1.00 86.50 122 ALA A N 1
ATOM 971 C CA . ALA A 1 122 ? 11.837 3.388 -12.331 1.00 86.50 122 ALA A CA 1
ATOM 972 C C . ALA A 1 122 ? 12.373 2.541 -13.496 1.00 86.50 122 ALA A C 1
ATOM 974 O O . ALA A 1 122 ? 13.169 3.035 -14.292 1.00 86.50 122 ALA A O 1
ATOM 975 N N . LEU A 1 123 ? 11.916 1.292 -13.632 1.00 85.94 123 LEU A N 1
ATOM 976 C CA . LEU A 1 123 ? 12.303 0.418 -14.744 1.00 85.94 123 LEU A CA 1
ATOM 977 C C . LEU A 1 123 ? 11.853 0.991 -16.102 1.00 85.94 123 LEU A C 1
ATOM 979 O O . LEU A 1 123 ? 12.609 0.930 -17.070 1.00 85.94 123 LEU A O 1
ATOM 983 N N . GLU A 1 124 ? 10.668 1.606 -16.173 1.00 89.19 124 GLU A N 1
ATOM 984 C CA . GLU A 1 124 ? 10.150 2.230 -17.400 1.00 89.19 124 GLU A CA 1
ATOM 985 C C . GLU A 1 124 ? 11.022 3.420 -17.808 1.00 89.19 124 GLU A C 1
ATOM 987 O O . GLU A 1 124 ? 11.414 3.546 -18.970 1.00 89.19 124 GLU A O 1
ATOM 992 N N . ALA A 1 125 ? 11.403 4.258 -16.839 1.00 87.50 125 ALA A N 1
ATOM 993 C CA . ALA A 1 125 ? 12.313 5.373 -17.072 1.00 87.50 125 ALA A CA 1
ATOM 994 C C . ALA A 1 125 ? 13.695 4.908 -17.571 1.00 87.50 125 ALA A C 1
ATOM 996 O O . ALA A 1 125 ? 14.298 5.571 -18.421 1.00 87.50 125 ALA A O 1
ATOM 997 N N . LEU A 1 126 ? 14.192 3.768 -17.076 1.00 82.50 126 LEU A N 1
ATOM 998 C CA . LEU A 1 126 ? 15.457 3.177 -17.521 1.00 82.50 126 LEU A CA 1
ATOM 999 C C . LEU A 1 126 ? 15.388 2.699 -18.974 1.00 82.50 126 LEU A C 1
ATOM 1001 O O . LEU A 1 126 ? 16.280 3.025 -19.760 1.00 82.50 126 LEU A O 1
ATOM 1005 N N . LEU A 1 127 ? 14.333 1.968 -19.344 1.00 84.56 127 LEU A N 1
ATOM 1006 C CA . LEU A 1 127 ? 14.122 1.528 -20.726 1.00 84.56 127 LEU A CA 1
ATOM 1007 C C . L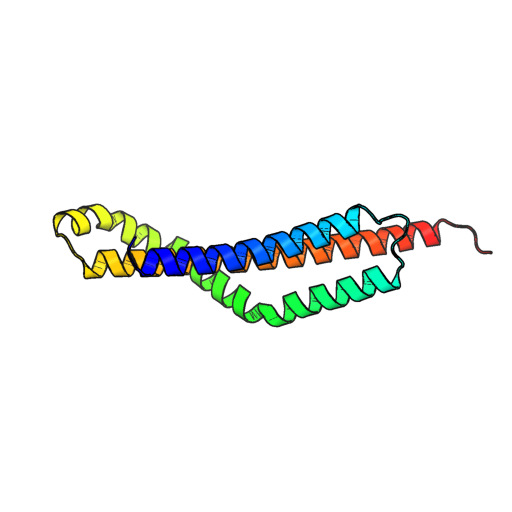EU A 1 127 ? 14.028 2.731 -21.669 1.00 84.56 127 LEU A C 1
ATOM 1009 O O . LEU A 1 127 ? 14.798 2.819 -22.624 1.00 84.56 127 LEU A O 1
ATOM 1013 N N . ALA A 1 128 ? 13.206 3.724 -21.319 1.00 87.81 128 ALA A N 1
ATOM 1014 C CA . ALA A 1 128 ? 13.048 4.939 -22.114 1.00 87.81 128 ALA A CA 1
ATOM 1015 C C . ALA A 1 128 ? 14.371 5.704 -22.307 1.00 87.81 128 ALA A C 1
ATOM 1017 O O . ALA A 1 128 ? 14.642 6.242 -23.384 1.00 87.81 128 ALA A O 1
ATOM 1018 N N . ARG A 1 129 ? 15.235 5.750 -21.280 1.00 84.75 129 ARG A N 1
ATOM 1019 C CA . ARG A 1 129 ? 16.562 6.367 -21.403 1.00 84.75 129 ARG A CA 1
ATOM 1020 C C . ARG A 1 129 ? 17.463 5.588 -22.359 1.00 84.75 129 ARG A C 1
ATOM 1022 O O . ARG A 1 129 ? 18.155 6.221 -23.154 1.00 84.75 129 ARG A O 1
ATOM 1029 N N . ARG A 1 130 ? 17.464 4.253 -22.290 1.00 81.31 130 ARG A N 1
ATOM 1030 C CA . ARG A 1 130 ? 18.269 3.401 -23.182 1.00 81.31 130 ARG A CA 1
ATOM 1031 C C . ARG A 1 130 ? 17.824 3.544 -24.633 1.00 81.31 130 ARG A C 1
ATOM 1033 O O . ARG A 1 130 ? 18.687 3.714 -25.490 1.00 81.31 130 ARG A O 1
ATOM 1040 N N . ASP A 1 131 ? 16.519 3.582 -24.888 1.00 84.31 131 ASP A N 1
ATOM 1041 C CA . ASP A 1 131 ? 15.967 3.809 -26.229 1.00 84.31 131 ASP A CA 1
ATOM 1042 C C . ASP A 1 131 ? 16.427 5.157 -26.800 1.00 84.31 131 ASP A C 1
ATOM 1044 O O . ASP A 1 131 ? 16.913 5.234 -27.931 1.00 84.31 131 ASP A O 1
ATOM 1048 N N . ALA A 1 132 ? 16.366 6.220 -25.989 1.00 85.44 132 ALA A N 1
ATOM 1049 C CA . ALA A 1 132 ? 16.851 7.541 -26.381 1.00 85.44 132 ALA A CA 1
ATOM 1050 C C . ALA A 1 132 ? 18.364 7.550 -26.677 1.00 85.44 132 ALA A C 1
ATOM 1052 O O . ALA A 1 132 ? 18.800 8.171 -27.645 1.00 85.44 132 ALA A O 1
ATOM 1053 N N . THR A 1 133 ? 19.173 6.859 -25.867 1.00 85.31 133 THR A N 1
ATOM 1054 C CA . THR A 1 133 ? 20.622 6.739 -26.093 1.00 85.31 133 THR A CA 1
ATOM 1055 C C . THR A 1 133 ? 20.940 5.929 -27.350 1.00 85.31 133 THR A C 1
ATOM 1057 O O . THR A 1 133 ? 21.821 6.326 -28.109 1.00 85.31 133 THR A O 1
ATOM 1060 N N . ALA A 1 134 ? 20.223 4.832 -27.602 1.00 82.88 134 ALA A N 1
ATOM 1061 C CA . ALA A 1 134 ? 20.401 4.017 -28.801 1.00 82.88 134 ALA A CA 1
ATOM 1062 C C . ALA A 1 134 ? 20.070 4.807 -30.076 1.00 82.88 134 ALA A C 1
ATOM 1064 O O . ALA A 1 134 ? 20.828 4.752 -31.041 1.00 82.88 134 ALA A O 1
ATOM 1065 N N . ALA A 1 135 ? 18.993 5.598 -30.058 1.00 84.62 135 ALA A N 1
ATOM 1066 C CA . ALA A 1 135 ? 18.606 6.459 -31.176 1.00 84.62 135 ALA A CA 1
ATOM 1067 C C . ALA A 1 135 ? 19.594 7.613 -31.439 1.00 84.62 135 ALA A C 1
ATOM 1069 O O . ALA A 1 135 ? 19.665 8.119 -32.557 1.00 84.62 135 ALA A O 1
ATOM 1070 N N . ALA A 1 136 ? 20.352 8.041 -30.424 1.00 81.69 136 ALA A N 1
ATOM 1071 C CA . ALA A 1 136 ? 21.355 9.099 -30.550 1.00 81.69 136 ALA A CA 1
ATOM 1072 C C . ALA A 1 136 ? 22.690 8.618 -31.156 1.00 81.69 136 ALA A C 1
ATOM 1074 O O . ALA A 1 136 ? 23.530 9.447 -31.511 1.00 81.69 136 ALA A O 1
ATOM 1075 N N . LEU A 1 137 ? 22.909 7.302 -31.269 1.00 73.19 137 LEU A N 1
ATOM 1076 C CA . LEU A 1 137 ? 24.104 6.740 -31.897 1.00 73.19 137 LEU A CA 1
ATOM 1077 C C . LEU A 1 137 ? 23.930 6.693 -33.427 1.00 73.19 137 LEU A C 1
ATOM 1079 O O . LEU A 1 137 ? 22.864 6.305 -33.907 1.00 73.19 137 LEU A O 1
ATOM 1083 N N . PRO A 1 138 ? 24.955 7.065 -34.218 1.00 58.56 138 PRO A N 1
ATOM 1084 C CA . PRO A 1 138 ? 24.871 6.983 -35.671 1.00 58.56 138 PRO A CA 1
ATOM 1085 C C . PRO A 1 138 ? 24.675 5.524 -36.123 1.00 58.56 138 PRO A C 1
ATOM 1087 O O . PRO A 1 138 ? 25.230 4.616 -35.492 1.00 58.56 138 PRO A O 1
ATOM 1090 N N . PRO A 1 139 ? 23.914 5.279 -37.208 1.00 64.38 139 PRO A N 1
ATOM 1091 C CA . PRO A 1 139 ? 23.751 3.935 -37.749 1.00 64.38 139 PRO A CA 1
ATOM 1092 C C . PRO A 1 139 ? 25.124 3.367 -38.136 1.00 64.38 139 PRO A C 1
ATOM 1094 O O . PRO A 1 139 ? 25.927 4.060 -38.764 1.00 64.38 139 PRO A O 1
ATOM 1097 N N . ARG A 1 140 ? 25.396 2.130 -37.703 1.00 54.81 140 ARG A N 1
ATOM 1098 C CA . ARG A 1 140 ? 26.580 1.361 -38.110 1.00 54.81 140 ARG A CA 1
ATOM 1099 C C . ARG A 1 140 ? 26.462 0.884 -39.549 1.00 54.81 140 ARG A C 1
ATOM 1101 O O . ARG A 1 140 ? 25.341 0.484 -39.932 1.00 54.81 140 ARG A O 1
#

Solvent-accessible surface area (backbone atoms only — not comparable to full-atom values): 7678 Å² total; per-residue (Å²): 131,59,72,68,58,55,53,50,52,53,54,50,50,54,51,4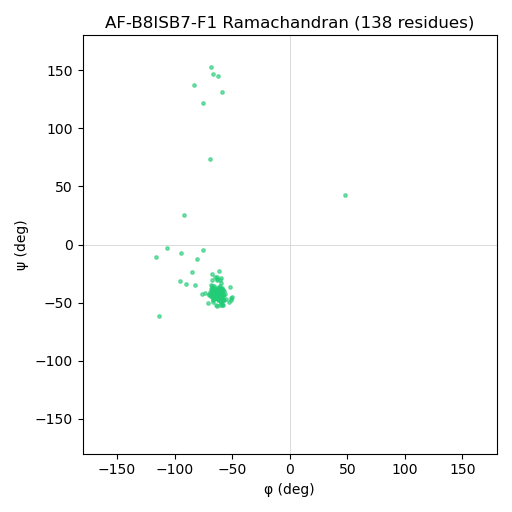9,57,53,40,51,56,45,51,50,53,44,48,50,66,68,70,43,68,88,76,64,50,70,68,56,52,51,53,50,41,54,55,38,52,48,53,52,60,77,37,45,68,57,40,53,56,19,50,54,45,40,49,47,36,67,75,52,48,47,60,60,46,64,77,43,46,65,59,37,58,76,69,60,36,58,72,61,56,48,52,53,47,55,52,51,53,51,34,54,55,21,51,50,47,45,52,42,49,52,47,46,52,50,39,42,54,51,49,50,54,51,51,56,50,51,54,54,54,58,70,71,49,79,88,129

Organism: Methylobacterium nodulans (strain LMG 21967 / CNCM I-2342 / ORS 2060) (NCBI:txid460265)